Protein AF-A0A957AHD6-F1 (afdb_monomer_lite)

pLDDT: mean 75.16, std 10.34, range [38.91, 90.88]

Radius of gyration: 19.3 Å; chains: 1; bounding box: 46×36×50 Å

Structure (mmCIF, N/CA/C/O backbone):
data_AF-A0A957AHD6-F1
#
_entry.id   AF-A0A957AHD6-F1
#
loop_
_atom_site.group_PDB
_atom_site.id
_atom_site.type_symbol
_atom_site.label_atom_id
_atom_site.label_alt_id
_atom_site.label_comp_id
_atom_site.label_asym_id
_atom_site.label_entity_id
_atom_site.label_seq_id
_atom_site.pdbx_PDB_ins_code
_atom_site.Cartn_x
_atom_site.Cartn_y
_atom_site.Cartn_z
_atom_site.occupancy
_atom_site.B_iso_or_equiv
_atom_site.auth_seq_id
_atom_site.auth_comp_id
_atom_site.auth_asym_id
_atom_site.auth_atom_id
_atom_site.pdbx_PDB_model_num
ATOM 1 N N . MET A 1 1 ? 17.061 -2.117 27.264 1.00 38.91 1 MET A N 1
ATOM 2 C CA . MET A 1 1 ? 16.580 -2.730 26.007 1.00 38.91 1 MET A CA 1
ATOM 3 C C . MET A 1 1 ? 15.443 -1.878 25.470 1.00 38.91 1 MET A C 1
ATOM 5 O O . MET A 1 1 ? 14.360 -1.884 26.041 1.00 38.91 1 MET A O 1
ATOM 9 N N . THR A 1 2 ? 15.698 -1.071 24.446 1.00 43.06 2 THR A N 1
ATOM 10 C CA . THR A 1 2 ? 14.660 -0.323 23.728 1.00 43.06 2 THR A CA 1
ATOM 11 C C . THR A 1 2 ? 13.823 -1.324 22.934 1.00 43.06 2 THR A C 1
ATOM 13 O O . THR A 1 2 ? 14.358 -2.040 22.092 1.00 43.06 2 THR A O 1
ATOM 16 N N . LYS A 1 3 ? 12.520 -1.435 23.233 1.00 51.00 3 LYS A N 1
ATOM 17 C CA . LYS A 1 3 ? 11.577 -2.182 22.384 1.00 51.00 3 LYS A CA 1
ATOM 18 C C . LYS A 1 3 ? 11.736 -1.662 20.955 1.00 51.00 3 LYS A C 1
ATOM 20 O O . LYS A 1 3 ? 11.656 -0.447 20.764 1.00 51.00 3 LYS A O 1
ATOM 25 N N . SER A 1 4 ? 11.972 -2.547 19.983 1.00 57.47 4 SER A N 1
ATOM 26 C CA . SER A 1 4 ? 11.945 -2.138 18.579 1.00 57.47 4 SER A CA 1
ATOM 27 C C . SER A 1 4 ? 10.609 -1.448 18.310 1.00 57.47 4 SER A C 1
ATOM 29 O O . SER A 1 4 ? 9.566 -1.859 18.832 1.00 57.47 4 SER A O 1
ATOM 31 N N . SER A 1 5 ? 10.636 -0.356 17.551 1.00 69.06 5 SER A N 1
ATOM 32 C CA . SER A 1 5 ? 9.414 0.268 17.052 1.00 69.06 5 SER A CA 1
ATOM 33 C C . SER A 1 5 ? 8.579 -0.811 16.363 1.00 69.06 5 SER A C 1
ATOM 35 O O . SER A 1 5 ? 9.079 -1.476 15.459 1.00 69.06 5 SER A O 1
ATOM 37 N N . ALA A 1 6 ? 7.350 -1.032 16.825 1.00 76.94 6 ALA A N 1
ATOM 38 C CA . ALA A 1 6 ? 6.453 -1.983 16.180 1.00 76.94 6 ALA A CA 1
ATOM 39 C C . ALA A 1 6 ? 6.172 -1.525 14.740 1.00 76.94 6 ALA A C 1
ATOM 41 O O . ALA A 1 6 ? 5.910 -0.341 14.524 1.00 76.94 6 ALA A O 1
ATOM 42 N N . ASP A 1 7 ? 6.229 -2.456 13.787 1.00 80.06 7 ASP A N 1
ATOM 43 C CA . ASP A 1 7 ? 5.974 -2.199 12.361 1.00 80.06 7 ASP A CA 1
ATOM 44 C C . ASP A 1 7 ? 4.529 -1.730 12.122 1.00 80.06 7 ASP A C 1
ATOM 46 O O . ASP A 1 7 ? 4.279 -0.764 11.400 1.00 80.06 7 ASP A O 1
ATOM 50 N N . LEU A 1 8 ? 3.583 -2.372 12.807 1.00 78.06 8 LEU A N 1
ATOM 51 C CA . LEU A 1 8 ? 2.176 -1.996 12.857 1.00 78.06 8 LEU A CA 1
ATOM 52 C C . LEU A 1 8 ? 1.792 -1.718 14.310 1.00 78.06 8 LEU A C 1
ATOM 54 O O . LEU A 1 8 ? 2.070 -2.522 15.205 1.00 78.06 8 LEU A O 1
ATOM 58 N N . ARG A 1 9 ? 1.118 -0.594 14.548 1.00 82.50 9 ARG A N 1
ATOM 59 C CA . ARG A 1 9 ? 0.536 -0.259 15.847 1.00 82.50 9 ARG A CA 1
ATOM 60 C C . ARG A 1 9 ? -0.957 -0.016 15.703 1.00 82.50 9 ARG A C 1
ATOM 62 O O . ARG A 1 9 ? -1.363 0.922 15.028 1.00 82.50 9 ARG A O 1
ATOM 69 N N . ILE A 1 10 ? -1.750 -0.824 16.399 1.00 81.75 10 ILE A N 1
ATOM 70 C CA . ILE A 1 10 ? -3.196 -0.639 16.507 1.00 81.75 10 ILE A CA 1
ATOM 71 C C . ILE A 1 10 ? -3.494 0.084 17.827 1.00 81.75 10 ILE A C 1
ATOM 73 O O . ILE A 1 10 ? -2.998 -0.307 18.883 1.00 81.75 10 ILE A O 1
ATOM 77 N N . THR A 1 11 ? -4.269 1.160 17.761 1.00 84.12 11 THR A N 1
ATOM 78 C CA . THR A 1 11 ? -4.715 1.998 18.885 1.00 84.12 11 THR A CA 1
ATOM 79 C C . THR A 1 11 ? -6.202 2.308 18.743 1.00 84.12 11 THR A C 1
ATOM 81 O O . THR A 1 11 ? -6.749 2.165 17.656 1.00 84.12 11 THR A O 1
ATOM 84 N N . ASN A 1 12 ? -6.849 2.767 19.819 1.00 83.19 12 ASN A N 1
ATOM 85 C CA . ASN A 1 12 ? -8.252 3.210 19.809 1.00 83.19 12 ASN A CA 1
ATOM 86 C C . ASN A 1 12 ? -9.204 2.171 19.194 1.00 83.19 12 ASN A C 1
ATOM 88 O O . ASN A 1 12 ? -9.864 2.442 18.195 1.00 83.19 12 ASN A O 1
ATOM 92 N N . VAL A 1 13 ? -9.219 0.964 19.761 1.00 85.06 13 VAL A N 1
ATOM 93 C CA . VAL A 1 13 ? -10.152 -0.089 19.347 1.00 85.06 13 VAL A CA 1
ATOM 94 C C . VAL A 1 13 ? -11.466 0.102 20.100 1.00 85.06 13 VAL A C 1
ATOM 96 O O . VAL A 1 13 ? -11.475 0.045 21.330 1.00 85.06 13 VAL A O 1
ATOM 99 N N . THR A 1 14 ? -12.563 0.311 19.376 1.00 86.69 14 THR A N 1
ATOM 100 C CA . THR A 1 14 ? -13.924 0.244 19.920 1.00 86.69 14 THR A CA 1
ATOM 101 C C . THR A 1 14 ? -14.576 -1.034 19.425 1.00 86.69 14 THR A C 1
ATOM 103 O O . THR A 1 14 ? -14.675 -1.266 18.218 1.00 86.69 14 THR A O 1
ATOM 106 N N . MET A 1 15 ? -15.008 -1.871 20.364 1.00 90.25 15 MET A N 1
ATOM 107 C CA . MET A 1 15 ? -15.626 -3.155 20.067 1.00 90.25 15 MET A CA 1
ATOM 108 C C . MET A 1 15 ? -16.730 -3.482 21.066 1.00 90.25 15 MET A C 1
ATOM 110 O O . MET A 1 15 ? -16.586 -3.166 22.247 1.00 90.25 15 MET A O 1
ATOM 114 N N . ASP A 1 16 ? -17.758 -4.179 20.593 1.00 89.81 16 ASP A N 1
ATOM 115 C CA . ASP A 1 16 ? -18.774 -4.809 21.432 1.00 89.81 16 ASP A CA 1
ATOM 116 C C . ASP A 1 16 ? -18.669 -6.332 21.361 1.00 89.81 16 ASP A C 1
ATOM 118 O O . ASP A 1 16 ? -18.005 -6.914 20.498 1.00 89.81 16 ASP A O 1
ATOM 122 N N . LEU A 1 17 ? -19.336 -6.984 22.308 1.00 88.06 17 LEU A N 1
ATOM 123 C CA . LEU A 1 17 ? -19.568 -8.418 22.290 1.00 88.06 17 LEU A CA 1
ATOM 124 C C . LEU A 1 17 ? -21.026 -8.660 21.917 1.00 88.06 17 LEU A C 1
ATOM 126 O O . LEU A 1 17 ? -21.929 -8.434 22.722 1.00 88.06 17 LEU A O 1
ATOM 130 N N . GLU A 1 18 ? -21.242 -9.140 20.702 1.00 88.12 18 GLU A N 1
ATOM 131 C CA . GLU A 1 18 ? -22.560 -9.535 20.229 1.00 88.12 18 GLU A CA 1
ATOM 132 C C . GLU A 1 18 ? -22.811 -11.021 20.478 1.00 88.12 18 GLU A C 1
ATOM 134 O O . GLU A 1 18 ? -21.900 -11.798 20.774 1.00 88.12 18 GLU A O 1
ATOM 139 N N . LYS A 1 19 ? -24.073 -11.441 20.370 1.00 88.75 19 LYS A N 1
ATOM 140 C CA . LYS A 1 19 ? -24.439 -12.848 20.532 1.00 88.75 19 LYS A CA 1
ATOM 141 C C . LYS A 1 19 ? -23.804 -13.661 19.402 1.00 88.75 19 LYS A C 1
ATOM 143 O O . LYS A 1 19 ? -24.109 -13.447 18.234 1.00 88.75 19 LYS A O 1
ATOM 148 N N . GLY A 1 20 ? -22.909 -14.576 19.760 1.00 81.38 20 GLY A N 1
ATOM 149 C CA . GLY A 1 20 ? -22.188 -15.385 18.786 1.00 81.38 20 GLY A CA 1
ATOM 150 C C . GLY A 1 20 ? -22.919 -16.677 18.409 1.00 81.38 20 GLY A C 1
ATOM 151 O O . GLY A 1 20 ? -24.141 -16.794 18.509 1.00 81.38 20 GLY A O 1
ATOM 152 N N . THR A 1 21 ? -22.154 -17.665 17.950 1.00 80.56 21 THR A N 1
ATOM 153 C CA . THR A 1 21 ? -22.680 -18.990 17.580 1.00 80.56 21 THR A CA 1
ATOM 154 C C . THR A 1 21 ? -22.858 -19.884 18.810 1.00 80.56 21 THR A C 1
ATOM 156 O O . THR A 1 21 ? -22.344 -19.586 19.885 1.00 80.56 21 THR A O 1
ATOM 159 N N . GLU A 1 22 ? -23.502 -21.045 18.658 1.00 73.25 22 GLU A N 1
ATOM 160 C CA . GLU A 1 22 ? -23.637 -22.032 19.747 1.00 73.25 22 GLU A CA 1
ATOM 161 C C . GLU A 1 22 ? -22.293 -22.462 20.364 1.00 73.25 22 GLU A C 1
ATOM 163 O O . GLU A 1 22 ? -22.238 -22.847 21.528 1.00 73.25 22 GLU A O 1
ATOM 168 N N . LYS A 1 23 ? -21.194 -22.375 19.601 1.00 77.25 23 LYS A N 1
ATOM 169 C CA . LYS A 1 23 ? -19.844 -22.733 20.064 1.00 77.25 23 LYS A CA 1
ATOM 170 C C . LYS A 1 23 ? -19.088 -21.571 20.705 1.00 77.25 23 LYS A C 1
ATOM 172 O O . LYS A 1 23 ? -18.147 -21.805 21.458 1.00 77.25 23 LYS A O 1
ATOM 177 N N . VAL A 1 24 ? -19.463 -20.333 20.385 1.00 77.19 24 VAL A N 1
ATOM 178 C CA . VAL A 1 24 ? -18.802 -19.115 20.864 1.00 77.19 24 VAL A CA 1
ATOM 179 C C . VAL A 1 24 ? -19.903 -18.132 21.257 1.00 77.19 24 VAL A C 1
ATOM 181 O O . VAL A 1 24 ? -20.404 -17.423 20.389 1.00 77.19 24 VAL A O 1
ATOM 184 N N . PRO A 1 25 ? -20.315 -18.098 22.536 1.00 78.75 25 PRO A N 1
ATOM 185 C CA . PRO A 1 25 ? -21.535 -17.407 22.959 1.00 78.75 25 PRO A CA 1
ATOM 186 C C . PRO A 1 25 ? -21.472 -15.884 22.790 1.00 78.75 25 PRO A C 1
ATOM 188 O O . PRO A 1 25 ? -22.514 -15.243 22.659 1.00 78.75 25 PRO A O 1
ATOM 191 N N . LEU A 1 26 ? -20.266 -15.313 22.758 1.00 84.12 26 LEU A N 1
ATOM 192 C CA . LEU A 1 26 ? -20.022 -13.893 22.529 1.00 84.12 26 LEU A CA 1
ATOM 193 C C . LEU A 1 26 ? -19.025 -13.721 21.381 1.00 84.12 26 LEU A C 1
ATOM 195 O O . LEU A 1 26 ? -17.900 -14.216 21.463 1.00 84.12 26 LEU A O 1
ATOM 199 N N . ALA A 1 27 ? -19.437 -13.030 20.321 1.00 84.12 27 ALA A N 1
ATOM 200 C CA . ALA A 1 27 ? -18.609 -12.702 19.172 1.00 84.12 27 ALA A CA 1
ATOM 201 C C . ALA A 1 27 ? -18.138 -11.239 19.266 1.00 84.12 27 ALA A C 1
ATOM 203 O O . ALA A 1 27 ? -18.971 -10.345 19.418 1.00 84.12 27 ALA A O 1
ATOM 204 N N . PRO A 1 28 ? -16.824 -10.971 19.186 1.00 83.69 28 PRO A N 1
ATOM 205 C CA . PRO A 1 28 ? -16.318 -9.608 19.148 1.00 83.69 28 PRO A CA 1
ATOM 206 C C . PRO A 1 28 ? -16.651 -8.942 17.812 1.00 83.69 28 PRO A C 1
ATOM 208 O O . PRO A 1 28 ? -16.270 -9.446 16.756 1.00 83.69 28 PRO A O 1
ATOM 211 N N . VAL A 1 29 ? -17.306 -7.786 17.871 1.00 83.25 29 VAL A N 1
ATOM 212 C CA . VAL A 1 29 ? -17.573 -6.923 16.718 1.00 83.25 29 VAL A CA 1
ATOM 213 C C . VAL A 1 29 ? -16.785 -5.637 16.906 1.00 83.25 29 VAL A C 1
ATOM 215 O O . VAL A 1 29 ? -17.011 -4.889 17.852 1.00 83.25 29 VAL A O 1
ATOM 218 N N . VAL A 1 30 ? -15.802 -5.407 16.035 1.00 79.06 30 VAL A N 1
ATOM 219 C CA . VAL A 1 30 ? -14.957 -4.207 16.067 1.00 79.06 30 VAL A CA 1
ATOM 220 C C . VAL A 1 30 ? -15.584 -3.153 15.165 1.00 79.06 30 VAL A C 1
ATOM 222 O O . VAL A 1 30 ? -15.673 -3.361 13.959 1.00 79.06 30 VAL A O 1
ATOM 225 N N . TYR A 1 31 ? -15.987 -2.020 15.736 1.00 78.12 31 TYR A N 1
ATOM 226 C CA . TYR A 1 31 ? -16.565 -0.912 14.970 1.00 78.12 31 TYR A CA 1
ATOM 227 C C . TYR A 1 31 ? -15.498 0.035 14.450 1.00 78.12 31 TYR A C 1
ATOM 229 O O . TYR A 1 31 ? -15.583 0.528 13.330 1.00 78.12 31 TYR A O 1
ATOM 237 N N . THR A 1 32 ? -14.494 0.314 15.279 1.00 77.69 32 THR A N 1
ATOM 238 C CA . THR A 1 32 ? -13.414 1.229 14.925 1.00 77.69 32 THR A CA 1
ATOM 239 C C . THR A 1 32 ? -12.092 0.707 15.463 1.00 77.69 32 THR A C 1
ATOM 241 O O . THR A 1 32 ? -12.006 0.130 16.549 1.00 77.69 32 THR A O 1
ATOM 244 N N . LEU A 1 33 ? -11.039 0.904 14.678 1.00 80.56 33 LEU A N 1
ATOM 245 C CA . LEU A 1 33 ? -9.660 0.722 15.100 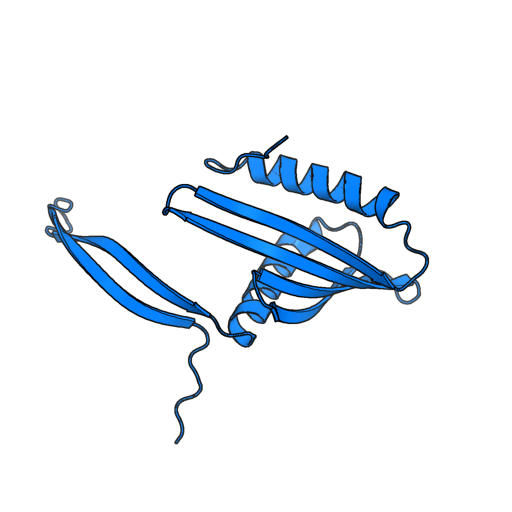1.00 80.56 33 LEU A CA 1
ATOM 246 C C . LEU A 1 33 ? -8.801 1.749 14.370 1.00 80.56 33 LEU A C 1
ATOM 248 O O . LEU A 1 33 ? -9.021 2.035 13.196 1.00 80.56 33 LEU A O 1
ATOM 252 N N . THR A 1 34 ? -7.803 2.305 15.048 1.00 77.25 34 THR A N 1
ATOM 253 C CA . THR A 1 34 ? -6.769 3.121 14.403 1.00 77.25 34 THR A CA 1
ATOM 254 C C . THR A 1 34 ? -5.539 2.256 14.178 1.00 77.25 34 THR A C 1
ATOM 256 O O . THR A 1 34 ? -4.915 1.813 15.138 1.00 77.25 34 THR A O 1
ATOM 259 N N . ALA A 1 35 ? -5.160 2.032 12.925 1.00 76.62 35 ALA A N 1
ATOM 260 C CA . ALA A 1 35 ? -3.928 1.339 12.572 1.00 76.62 35 ALA A CA 1
ATOM 261 C C . ALA A 1 35 ? -2.896 2.345 12.050 1.00 76.62 35 ALA A C 1
ATOM 263 O O . ALA A 1 35 ? -3.163 3.092 11.116 1.00 76.62 35 ALA A O 1
ATOM 264 N N . ASN A 1 36 ? -1.707 2.349 12.649 1.00 79.00 36 ASN A N 1
ATOM 265 C CA . ASN A 1 36 ? -0.569 3.144 12.208 1.00 79.00 36 ASN A CA 1
ATOM 266 C C . ASN A 1 36 ? 0.522 2.207 11.695 1.00 79.00 36 ASN A C 1
ATOM 268 O O . ASN A 1 36 ? 1.010 1.349 12.438 1.00 79.00 36 ASN A O 1
ATOM 272 N N . MET A 1 37 ? 0.909 2.390 10.438 1.00 80.94 37 MET A N 1
ATOM 273 C CA . MET A 1 37 ? 2.014 1.677 9.806 1.00 80.94 37 MET A CA 1
ATOM 274 C C . MET A 1 37 ? 3.214 2.605 9.672 1.00 80.94 37 MET A C 1
ATOM 276 O O . MET A 1 37 ? 3.057 3.785 9.368 1.00 80.94 37 MET A O 1
ATOM 280 N N . ASN A 1 38 ? 4.414 2.071 9.881 1.00 86.94 38 ASN A N 1
ATOM 281 C CA . ASN A 1 38 ? 5.652 2.779 9.562 1.00 86.94 38 ASN A CA 1
ATOM 282 C C . ASN A 1 38 ? 6.177 2.387 8.166 1.00 86.94 38 ASN A C 1
ATOM 284 O O . ASN A 1 38 ? 5.681 1.446 7.537 1.00 86.94 38 ASN A O 1
ATOM 288 N N . ASP A 1 39 ? 7.211 3.082 7.689 1.00 86.38 39 ASP A N 1
ATOM 289 C CA . ASP A 1 39 ? 7.809 2.808 6.376 1.00 86.38 39 ASP A CA 1
ATOM 290 C C . ASP A 1 39 ? 8.339 1.368 6.254 1.00 86.38 39 ASP A C 1
ATOM 292 O O . ASP A 1 39 ? 8.279 0.769 5.181 1.00 86.38 39 ASP A O 1
ATOM 296 N N . ALA A 1 40 ? 8.823 0.762 7.343 1.00 85.69 40 ALA A N 1
ATOM 297 C CA . ALA A 1 40 ? 9.296 -0.623 7.320 1.00 85.69 40 ALA A CA 1
ATOM 298 C C . ALA A 1 40 ? 8.151 -1.614 7.045 1.00 85.69 40 ALA A C 1
ATOM 300 O O . ALA A 1 40 ? 8.312 -2.542 6.247 1.00 85.69 40 ALA A O 1
ATOM 301 N N . ALA A 1 41 ? 6.980 -1.396 7.648 1.00 84.12 41 ALA A N 1
ATOM 302 C CA . ALA A 1 41 ? 5.774 -2.172 7.378 1.00 84.12 41 ALA A CA 1
ATOM 303 C C . ALA A 1 41 ? 5.279 -1.976 5.942 1.00 84.12 41 ALA A C 1
ATOM 305 O O . ALA A 1 41 ? 4.898 -2.949 5.286 1.00 84.12 41 ALA A O 1
ATOM 306 N N . LEU A 1 42 ? 5.332 -0.742 5.433 1.00 86.00 42 LEU A N 1
ATOM 307 C CA . LEU A 1 42 ? 4.984 -0.432 4.048 1.00 86.00 42 LEU A CA 1
ATOM 308 C C . LEU A 1 42 ? 5.897 -1.181 3.065 1.00 8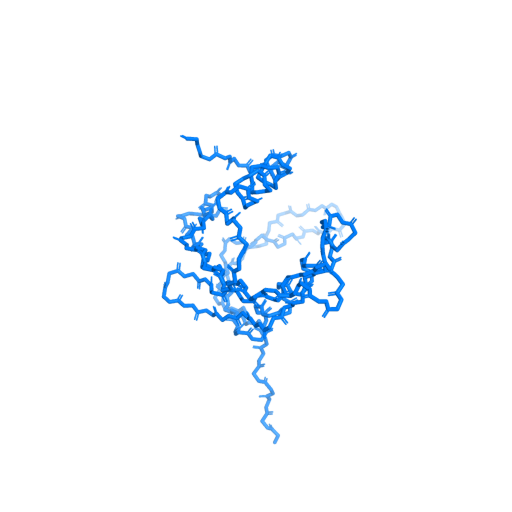6.00 42 LEU A C 1
ATOM 310 O O . LEU A 1 42 ? 5.397 -1.874 2.184 1.00 86.00 42 LEU A O 1
ATOM 314 N N . ASN A 1 43 ? 7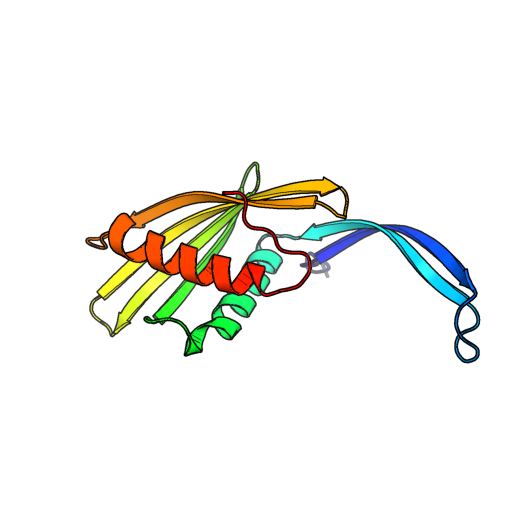.219 -1.135 3.262 1.00 87.06 43 ASN A N 1
ATOM 315 C CA . ASN A 1 43 ? 8.179 -1.873 2.432 1.00 87.06 43 ASN A CA 1
ATOM 316 C C . ASN A 1 43 ? 7.893 -3.378 2.415 1.00 87.06 43 ASN A C 1
ATOM 318 O O . ASN A 1 43 ? 7.838 -3.983 1.346 1.00 87.06 43 ASN A O 1
ATOM 322 N N . LYS A 1 44 ? 7.664 -3.986 3.586 1.00 85.19 44 LYS A N 1
ATOM 323 C CA . LYS A 1 44 ? 7.327 -5.416 3.688 1.00 85.19 44 LYS A CA 1
ATOM 324 C C . LYS A 1 44 ? 6.025 -5.756 2.964 1.00 85.19 44 LYS A C 1
ATOM 326 O O . LYS A 1 44 ? 5.957 -6.785 2.297 1.00 85.19 44 LYS A O 1
ATOM 331 N N . SER A 1 45 ? 5.022 -4.888 3.068 1.00 83.38 45 SER A N 1
ATOM 332 C CA . SER A 1 45 ? 3.726 -5.073 2.405 1.00 83.38 45 SER A CA 1
ATOM 333 C C . SER A 1 45 ? 3.874 -5.024 0.885 1.00 83.38 45 SER A C 1
ATOM 335 O O . SER A 1 45 ? 3.396 -5.916 0.188 1.00 83.38 45 SER A O 1
ATOM 337 N N . VAL A 1 46 ? 4.611 -4.039 0.365 1.00 84.88 46 VAL A N 1
ATOM 338 C CA . VAL A 1 46 ? 4.881 -3.918 -1.075 1.00 84.88 46 VAL A CA 1
ATOM 339 C C . VAL A 1 46 ? 5.703 -5.104 -1.586 1.00 84.88 46 VAL A C 1
ATOM 341 O O . VAL A 1 46 ? 5.365 -5.674 -2.621 1.00 84.88 46 VAL A O 1
ATOM 344 N N . LEU A 1 47 ? 6.735 -5.536 -0.851 1.00 86.12 47 LEU A N 1
ATOM 345 C CA . LEU A 1 47 ? 7.509 -6.736 -1.192 1.00 86.12 47 LEU A CA 1
ATOM 346 C C . LEU A 1 47 ? 6.629 -7.986 -1.283 1.00 86.12 47 LEU A C 1
ATOM 348 O O . LEU A 1 47 ? 6.779 -8.764 -2.223 1.00 86.12 47 LEU A O 1
ATOM 352 N N . ALA A 1 48 ? 5.710 -8.177 -0.332 1.00 81.00 48 ALA A N 1
ATOM 353 C CA . ALA A 1 48 ? 4.791 -9.311 -0.346 1.00 81.00 48 ALA A CA 1
ATOM 354 C C . ALA A 1 48 ? 3.896 -9.295 -1.595 1.00 81.00 48 ALA A C 1
ATOM 356 O O . ALA A 1 48 ? 3.761 -10.317 -2.268 1.00 81.00 48 ALA A O 1
ATOM 357 N N . VAL A 1 49 ? 3.354 -8.129 -1.958 1.00 79.12 49 VAL A N 1
ATOM 358 C CA . VAL A 1 49 ? 2.535 -7.967 -3.171 1.00 79.12 49 VAL A CA 1
ATOM 359 C C . VAL A 1 49 ? 3.350 -8.240 -4.440 1.00 79.12 49 VAL A C 1
ATOM 361 O O . VAL A 1 49 ? 2.892 -8.976 -5.316 1.00 79.12 49 VAL A O 1
ATOM 364 N N . LEU A 1 50 ? 4.574 -7.712 -4.538 1.00 80.31 50 LEU A N 1
ATOM 365 C CA . LEU A 1 50 ? 5.458 -7.972 -5.680 1.00 80.31 50 LEU A CA 1
ATOM 366 C C . LEU A 1 50 ? 5.792 -9.463 -5.806 1.00 80.31 50 LEU A C 1
ATOM 368 O O . LEU A 1 50 ? 5.768 -10.002 -6.912 1.00 80.31 50 LEU A O 1
ATOM 372 N N . ALA A 1 51 ? 6.032 -10.151 -4.687 1.00 80.62 51 ALA A N 1
ATOM 373 C CA . ALA A 1 51 ? 6.280 -11.589 -4.679 1.00 80.62 51 ALA A CA 1
ATOM 374 C C . ALA A 1 51 ? 5.068 -12.390 -5.187 1.00 80.62 51 ALA A C 1
ATOM 376 O O . ALA A 1 51 ? 5.241 -13.301 -5.992 1.00 80.62 51 ALA A O 1
ATOM 377 N N . MET A 1 52 ? 3.845 -12.016 -4.793 1.00 78.38 52 MET A N 1
ATOM 378 C CA . MET A 1 52 ? 2.610 -12.642 -5.293 1.00 78.38 52 MET A CA 1
ATOM 379 C C . MET A 1 52 ? 2.390 -12.419 -6.796 1.00 78.38 52 MET A C 1
ATOM 381 O O . MET A 1 52 ? 1.776 -13.246 -7.473 1.00 78.38 52 MET A O 1
ATOM 385 N N . GLY A 1 53 ? 2.857 -11.283 -7.319 1.00 72.25 53 GLY A N 1
ATOM 386 C CA . GLY A 1 53 ? 2.734 -10.916 -8.727 1.00 72.25 53 GLY A CA 1
ATOM 387 C C . GLY A 1 53 ? 3.870 -11.416 -9.618 1.00 72.25 53 GLY A C 1
ATOM 388 O O . GLY A 1 53 ? 3.723 -11.349 -10.836 1.00 72.25 53 GLY A O 1
ATOM 389 N N . LYS A 1 54 ? 4.976 -11.910 -9.045 1.00 77.00 54 LYS A N 1
ATOM 390 C CA . LYS A 1 54 ? 6.246 -12.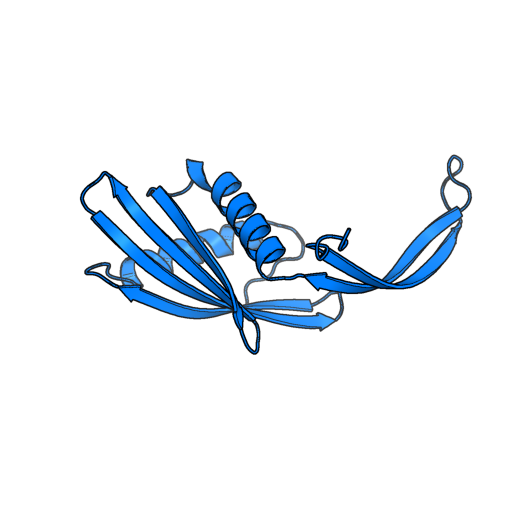160 -9.748 1.00 77.00 54 LYS A CA 1
ATOM 391 C C . LYS A 1 54 ? 6.086 -12.988 -11.021 1.00 77.00 54 LYS A C 1
ATOM 393 O O . LYS A 1 54 ? 6.537 -12.564 -12.078 1.00 77.00 54 LYS A O 1
ATOM 398 N N . ASP A 1 55 ? 5.365 -14.101 -10.945 1.00 72.69 55 ASP A N 1
ATOM 399 C CA . ASP A 1 55 ? 5.189 -15.021 -12.080 1.00 72.69 55 ASP A CA 1
ATOM 400 C C . ASP A 1 55 ? 4.266 -14.470 -13.181 1.00 72.69 55 ASP A C 1
ATOM 402 O O . ASP A 1 55 ? 4.166 -15.033 -14.269 1.00 72.69 55 ASP A O 1
ATOM 406 N N . LYS A 1 56 ? 3.559 -13.371 -12.900 1.00 70.12 56 LYS A N 1
ATOM 407 C CA . LYS A 1 56 ? 2.628 -12.712 -13.825 1.00 70.12 56 LYS A CA 1
ATOM 408 C C . LYS A 1 56 ? 3.226 -11.455 -14.456 1.00 70.12 56 LYS A C 1
ATOM 410 O O . LYS A 1 56 ? 2.580 -10.863 -15.322 1.00 70.12 56 LYS A O 1
ATOM 415 N N . MET A 1 57 ? 4.409 -11.022 -14.015 1.00 67.69 57 MET A N 1
ATOM 416 C CA . MET A 1 57 ? 5.059 -9.829 -14.543 1.00 67.69 57 MET A CA 1
ATOM 417 C C . MET A 1 57 ? 5.864 -10.169 -15.804 1.00 67.69 57 MET A C 1
ATOM 419 O O . MET A 1 57 ? 6.567 -11.176 -15.836 1.00 67.69 57 MET A O 1
ATOM 423 N N . PRO A 1 58 ? 5.809 -9.325 -16.850 1.00 67.25 58 PRO A N 1
ATOM 424 C CA . PRO A 1 58 ? 6.569 -9.543 -18.082 1.00 67.25 58 PRO A CA 1
ATOM 425 C C . PRO A 1 58 ? 8.078 -9.277 -17.921 1.00 67.25 58 PRO A C 1
ATOM 427 O O . PRO A 1 58 ? 8.830 -9.437 -18.878 1.00 67.25 58 PRO A O 1
ATOM 430 N N . MET A 1 59 ? 8.517 -8.816 -16.746 1.00 73.62 59 MET A N 1
ATOM 431 C CA . MET A 1 59 ? 9.896 -8.438 -16.440 1.00 73.62 59 MET A CA 1
ATOM 432 C C . MET A 1 59 ? 10.189 -8.596 -14.944 1.00 73.62 59 MET A C 1
ATOM 434 O O . MET A 1 59 ? 9.261 -8.655 -14.135 1.00 73.62 59 MET A O 1
ATOM 438 N N . GLU A 1 60 ? 11.471 -8.645 -14.576 1.00 79.69 60 GLU A N 1
ATOM 439 C CA . GLU A 1 60 ? 11.890 -8.640 -13.174 1.00 79.69 60 GLU A CA 1
ATOM 440 C C . GLU A 1 60 ? 11.612 -7.266 -12.566 1.00 79.69 60 GLU A C 1
ATOM 442 O O . GLU A 1 60 ? 11.922 -6.241 -13.174 1.00 79.69 60 GLU A O 1
ATOM 447 N N . VAL A 1 61 ? 11.029 -7.246 -11.368 1.00 80.50 61 VAL A N 1
ATOM 448 C CA . VAL A 1 61 ? 10.754 -6.020 -10.618 1.00 80.50 61 VAL A CA 1
ATOM 449 C C . VAL A 1 61 ? 11.290 -6.201 -9.206 1.00 80.50 61 VAL A C 1
ATOM 451 O O . VAL A 1 61 ? 10.763 -6.999 -8.431 1.00 80.50 61 VAL A O 1
ATOM 454 N N . ASP A 1 62 ? 12.335 -5.447 -8.887 1.00 85.25 62 ASP A N 1
ATOM 455 C CA . ASP A 1 62 ? 12.956 -5.406 -7.567 1.00 85.25 62 ASP A CA 1
ATOM 456 C C . ASP A 1 62 ? 12.501 -4.129 -6.842 1.00 85.25 62 ASP A C 1
ATOM 458 O O . ASP A 1 62 ? 12.564 -3.034 -7.403 1.00 85.25 62 ASP A O 1
ATOM 462 N N . LEU A 1 63 ? 12.047 -4.232 -5.590 1.00 86.69 63 LEU A N 1
ATOM 463 C CA . LEU A 1 63 ? 11.746 -3.042 -4.788 1.00 86.69 63 LEU A CA 1
ATOM 464 C C . LEU A 1 63 ? 13.053 -2.363 -4.361 1.00 86.69 63 LEU A C 1
ATOM 466 O O . LEU A 1 63 ? 13.881 -2.994 -3.707 1.00 86.69 63 LEU A O 1
ATOM 470 N N . GLU A 1 64 ? 13.214 -1.072 -4.661 1.00 89.38 64 GLU A N 1
ATOM 471 C CA . GLU A 1 64 ? 14.290 -0.265 -4.066 1.00 89.38 64 GLU A CA 1
ATOM 472 C C . GLU A 1 64 ? 13.852 0.371 -2.747 1.00 89.38 64 GLU A C 1
ATOM 474 O O . GLU A 1 64 ? 14.646 0.479 -1.815 1.00 89.38 64 GLU A O 1
ATOM 479 N N . GLY A 1 65 ? 12.587 0.781 -2.654 1.00 88.75 65 GLY A N 1
ATOM 480 C CA . GLY A 1 65 ? 12.019 1.254 -1.401 1.00 88.75 65 GLY A CA 1
ATOM 481 C C . GLY A 1 65 ? 10.608 1.803 -1.544 1.00 88.75 65 GLY A C 1
ATOM 482 O O . GLY A 1 65 ? 10.177 2.198 -2.624 1.00 88.75 65 GLY A O 1
ATOM 483 N N . ALA A 1 66 ? 9.902 1.854 -0.425 1.00 89.94 66 ALA A N 1
ATOM 484 C CA . ALA A 1 66 ? 8.615 2.505 -0.267 1.00 89.94 66 ALA A CA 1
ATOM 485 C C . ALA A 1 66 ? 8.631 3.393 0.985 1.00 89.94 66 ALA A C 1
ATOM 487 O O . ALA A 1 66 ? 9.251 3.040 1.990 1.00 89.94 66 ALA A O 1
ATOM 488 N N . LYS A 1 67 ? 7.964 4.543 0.936 1.00 90.88 67 LYS A N 1
ATOM 489 C CA . LYS A 1 67 ? 7.845 5.463 2.077 1.00 90.88 67 LYS A CA 1
ATOM 490 C C . LYS A 1 67 ? 6.500 6.177 2.057 1.00 90.88 67 LYS A C 1
ATOM 492 O O . LYS A 1 67 ? 5.951 6.430 0.981 1.00 90.88 67 LYS A O 1
ATOM 497 N N . PHE A 1 68 ? 5.991 6.543 3.226 1.00 86.38 68 PHE A N 1
ATOM 498 C CA . PHE A 1 68 ? 4.833 7.424 3.306 1.00 86.38 68 PHE A CA 1
ATOM 499 C C . PHE A 1 68 ? 5.211 8.847 2.880 1.00 86.38 68 PHE A C 1
ATOM 501 O O . PHE A 1 68 ? 6.260 9.379 3.244 1.00 86.38 68 PHE A O 1
ATOM 508 N N . VAL A 1 69 ? 4.340 9.469 2.091 1.00 86.50 69 VAL A N 1
ATOM 509 C CA . VAL A 1 69 ? 4.448 10.867 1.655 1.00 86.50 69 VAL A CA 1
ATOM 510 C C . VAL A 1 69 ? 3.120 11.573 1.935 1.00 86.50 69 VAL A C 1
ATOM 512 O O . VAL A 1 69 ? 2.099 10.900 2.095 1.00 86.50 69 VAL A O 1
ATOM 515 N N . PRO A 1 70 ? 3.077 12.915 2.020 1.00 82.44 70 PRO A N 1
ATOM 516 C CA . PRO A 1 70 ? 1.815 13.620 2.214 1.00 82.44 70 PRO A CA 1
ATOM 517 C C . PRO A 1 70 ? 0.754 13.182 1.191 1.00 82.44 70 PRO A C 1
ATOM 519 O O . PRO A 1 70 ? 0.937 13.319 -0.017 1.00 82.44 70 PRO A O 1
ATOM 522 N N . GLY A 1 71 ? -0.353 12.625 1.689 1.00 76.62 71 GLY A N 1
ATOM 523 C CA . GLY A 1 71 ? -1.466 12.151 0.867 1.00 76.62 71 GLY A CA 1
ATOM 524 C C . GLY A 1 71 ? -1.268 10.787 0.197 1.00 76.62 71 GLY A C 1
ATOM 525 O O . GLY A 1 71 ? -1.997 10.513 -0.757 1.00 76.62 71 GLY A O 1
ATOM 526 N N . GLY A 1 72 ? -0.314 9.953 0.631 1.00 85.19 72 GLY A N 1
ATOM 527 C CA . GLY A 1 72 ? -0.166 8.602 0.089 1.00 85.19 72 GLY A CA 1
ATOM 528 C C . GLY A 1 72 ? 1.147 7.888 0.422 1.00 85.19 72 GLY A C 1
ATOM 529 O O . GLY A 1 72 ? 1.757 8.089 1.473 1.00 85.19 72 GLY A O 1
ATOM 530 N N . ALA A 1 73 ? 1.584 7.044 -0.506 1.00 86.62 73 ALA A N 1
ATOM 531 C CA . ALA A 1 73 ? 2.837 6.306 -0.448 1.00 86.62 73 ALA A CA 1
ATOM 532 C C . ALA A 1 73 ? 3.613 6.461 -1.762 1.00 86.62 73 ALA A C 1
ATOM 534 O O . ALA A 1 73 ? 3.049 6.349 -2.847 1.00 86.62 73 ALA A O 1
ATOM 535 N N . GLU A 1 74 ? 4.917 6.696 -1.667 1.00 89.38 74 GLU A N 1
ATOM 536 C CA . GLU A 1 74 ? 5.832 6.656 -2.806 1.00 89.38 74 GLU A CA 1
ATOM 537 C C . GLU A 1 74 ? 6.513 5.289 -2.834 1.00 89.38 74 GLU A C 1
ATOM 539 O O . GLU A 1 74 ? 7.105 4.868 -1.838 1.00 89.38 74 GLU A O 1
ATOM 544 N N . VAL A 1 75 ? 6.439 4.602 -3.971 1.00 88.12 75 VAL A N 1
ATOM 545 C CA . VAL A 1 75 ? 7.038 3.287 -4.206 1.00 88.12 75 VAL A CA 1
ATOM 546 C C . VAL A 1 75 ? 8.028 3.402 -5.354 1.00 88.12 75 VAL A C 1
ATOM 548 O O . VAL A 1 75 ? 7.686 3.852 -6.442 1.00 88.12 75 VAL A O 1
ATOM 551 N N . THR A 1 76 ? 9.265 2.981 -5.124 1.00 87.25 76 THR A N 1
ATOM 552 C CA . THR A 1 76 ? 10.335 2.979 -6.119 1.00 87.25 76 THR A CA 1
ATOM 553 C C . THR A 1 76 ? 10.798 1.559 -6.386 1.00 87.25 76 THR A C 1
ATOM 555 O O . THR A 1 76 ? 11.209 0.841 -5.475 1.00 87.25 76 THR A O 1
ATOM 558 N N . VAL A 1 77 ? 10.764 1.173 -7.654 1.00 86.38 77 VAL A N 1
ATOM 559 C CA . VAL A 1 77 ? 11.157 -0.144 -8.139 1.00 86.38 77 VAL A CA 1
ATOM 560 C C . VAL A 1 77 ? 12.238 -0.028 -9.206 1.00 86.38 77 VAL A C 1
ATOM 562 O O . VAL A 1 77 ? 12.347 0.968 -9.923 1.00 86.38 77 VAL A O 1
ATOM 565 N N . ASN A 1 78 ? 13.026 -1.083 -9.326 1.00 84.44 78 ASN A N 1
ATOM 566 C CA . ASN A 1 78 ? 13.946 -1.305 -10.419 1.00 84.44 78 ASN A CA 1
ATOM 567 C C . ASN A 1 78 ? 13.363 -2.421 -11.288 1.00 84.44 78 ASN A C 1
ATOM 569 O O . ASN A 1 78 ? 13.277 -3.569 -10.856 1.00 84.44 78 ASN A O 1
ATOM 573 N N . ALA A 1 79 ? 12.894 -2.062 -12.479 1.00 79.56 79 ALA A N 1
ATOM 574 C CA . ALA A 1 79 ? 12.217 -2.972 -13.389 1.00 79.56 79 ALA A CA 1
ATOM 575 C C . ALA A 1 79 ? 13.104 -3.263 -14.601 1.00 79.56 79 ALA A C 1
ATOM 577 O O . ALA A 1 79 ? 13.708 -2.346 -15.167 1.00 79.56 79 ALA A O 1
ATOM 578 N N . GLY A 1 80 ? 13.192 -4.523 -15.025 1.00 71.75 80 GLY A N 1
ATOM 579 C CA . GLY A 1 80 ? 14.026 -4.861 -16.165 1.00 71.75 80 GLY A CA 1
ATOM 580 C C . GLY A 1 80 ? 13.931 -6.276 -16.715 1.00 71.75 80 GLY A C 1
ATOM 581 O O . GLY A 1 80 ? 13.541 -7.223 -16.040 1.00 71.75 80 GLY A O 1
ATOM 582 N N . SER A 1 81 ? 14.326 -6.413 -17.979 1.00 66.00 81 SER A N 1
ATOM 583 C CA . SER A 1 81 ? 14.448 -7.695 -18.678 1.00 66.00 81 SER A CA 1
ATOM 584 C C . SER A 1 81 ? 15.926 -8.076 -18.782 1.00 66.00 81 SER A C 1
ATOM 586 O O . SER A 1 81 ? 16.643 -7.606 -19.672 1.00 66.00 81 SER A O 1
ATOM 588 N N . GLY A 1 82 ? 16.390 -8.940 -17.878 1.00 62.16 82 GLY A N 1
ATOM 589 C CA . GLY A 1 82 ? 17.775 -9.410 -17.845 1.00 62.16 82 GLY A CA 1
ATOM 590 C C . GLY A 1 82 ? 18.789 -8.343 -17.404 1.00 62.16 82 GLY A C 1
ATOM 591 O O . GLY A 1 82 ? 18.444 -7.270 -16.914 1.00 62.16 82 GLY A O 1
ATOM 592 N N . ARG A 1 83 ? 20.086 -8.640 -17.568 1.00 57.09 83 ARG A N 1
ATOM 593 C CA . ARG A 1 83 ? 21.192 -7.828 -17.014 1.00 57.09 83 ARG A CA 1
ATOM 594 C C . ARG A 1 83 ? 21.377 -6.435 -17.637 1.00 57.09 83 ARG A C 1
ATOM 596 O O . ARG A 1 83 ? 22.081 -5.625 -17.046 1.00 57.09 83 ARG A O 1
ATOM 603 N N . PHE A 1 84 ? 20.794 -6.161 -18.805 1.00 56.19 84 PHE A N 1
ATOM 604 C CA . PHE A 1 84 ? 21.151 -4.990 -19.624 1.00 56.19 84 PHE A CA 1
ATOM 605 C C . PHE A 1 84 ? 20.050 -3.930 -19.760 1.00 56.19 84 PHE A C 1
ATOM 607 O O . PHE A 1 84 ? 20.339 -2.814 -20.182 1.00 56.19 84 PHE A O 1
ATOM 614 N N . LEU A 1 85 ? 18.805 -4.243 -19.394 1.00 64.19 85 LEU A N 1
ATOM 615 C CA . LEU A 1 85 ? 17.667 -3.327 -19.510 1.00 64.19 85 LEU A CA 1
ATOM 616 C C . LEU A 1 85 ? 16.992 -3.185 -18.152 1.00 64.19 85 LEU A C 1
ATOM 618 O O . LEU A 1 85 ? 15.905 -3.711 -17.957 1.00 64.19 85 LEU A O 1
ATOM 622 N N . ARG A 1 86 ? 17.666 -2.508 -17.218 1.00 70.31 86 ARG A N 1
ATOM 623 C CA . ARG A 1 86 ? 17.109 -2.111 -15.920 1.00 70.31 86 ARG A CA 1
ATOM 624 C C . ARG A 1 86 ? 16.772 -0.626 -15.938 1.00 70.31 86 ARG A C 1
ATOM 626 O O . ARG A 1 86 ? 17.580 0.188 -16.386 1.00 70.31 86 ARG A O 1
ATOM 633 N N . ALA A 1 87 ? 15.587 -0.286 -15.459 1.00 76.19 87 ALA A N 1
ATOM 634 C CA . ALA A 1 87 ? 15.100 1.074 -15.371 1.00 76.19 87 ALA A CA 1
ATOM 635 C C . ALA A 1 87 ? 14.486 1.317 -13.999 1.00 76.19 87 ALA A C 1
ATOM 637 O O . ALA A 1 87 ? 13.769 0.482 -13.447 1.00 76.19 87 ALA A O 1
ATOM 638 N N . LYS A 1 88 ? 14.758 2.502 -13.467 1.00 80.19 88 LYS A N 1
ATOM 639 C CA . LYS A 1 88 ? 14.206 2.930 -12.191 1.00 80.19 88 LYS A CA 1
ATOM 640 C C . LYS A 1 88 ? 12.852 3.581 -12.436 1.00 80.19 88 LYS A C 1
ATOM 642 O O . LYS A 1 88 ? 12.768 4.532 -13.212 1.00 80.19 88 LYS A O 1
ATOM 647 N N . ALA A 1 89 ? 11.819 3.077 -11.778 1.00 81.19 89 ALA A N 1
ATOM 648 C CA . ALA A 1 89 ? 10.476 3.631 -11.823 1.00 81.19 89 ALA A CA 1
ATOM 649 C C . ALA A 1 89 ? 10.011 3.989 -10.409 1.00 81.19 89 ALA A C 1
ATOM 651 O O . ALA A 1 89 ? 10.194 3.220 -9.471 1.00 81.19 89 ALA A O 1
ATOM 652 N N . THR A 1 90 ? 9.398 5.154 -10.263 1.00 83.94 90 THR A N 1
ATOM 653 C CA . THR A 1 90 ? 8.809 5.647 -9.022 1.00 83.94 90 THR A CA 1
ATOM 654 C C . THR A 1 90 ? 7.340 5.943 -9.277 1.00 83.94 90 THR A C 1
ATOM 656 O O . THR A 1 90 ? 7.013 6.674 -10.209 1.00 83.94 90 THR A O 1
ATOM 659 N N . ALA A 1 91 ? 6.463 5.381 -8.453 1.00 82.88 91 ALA A N 1
ATOM 660 C CA . ALA A 1 91 ? 5.030 5.623 -8.475 1.00 82.88 91 ALA A CA 1
ATOM 661 C C . ALA A 1 91 ? 4.583 6.237 -7.144 1.00 82.88 91 ALA A C 1
ATOM 663 O O . ALA A 1 91 ? 4.985 5.771 -6.076 1.00 82.88 91 ALA A O 1
ATOM 664 N N . VAL A 1 92 ? 3.739 7.264 -7.205 1.00 83.94 92 VAL A N 1
ATOM 665 C CA . VAL A 1 92 ? 3.076 7.847 -6.034 1.00 83.94 92 VAL A CA 1
ATOM 666 C C . VAL A 1 92 ? 1.629 7.378 -6.027 1.00 83.94 92 VAL A C 1
ATOM 668 O O . VAL A 1 92 ? 0.873 7.665 -6.953 1.00 83.94 92 VAL A O 1
ATOM 671 N N . ILE A 1 93 ? 1.250 6.655 -4.978 1.00 83.56 93 ILE A N 1
ATOM 672 C CA . ILE A 1 93 ? -0.081 6.083 -4.793 1.00 83.56 93 ILE A CA 1
ATOM 673 C C . ILE A 1 93 ? -0.799 6.903 -3.725 1.00 83.56 93 ILE A C 1
ATOM 675 O O . ILE A 1 93 ? -0.376 6.931 -2.569 1.00 83.56 93 ILE A O 1
ATOM 679 N N . GLY A 1 94 ? -1.873 7.584 -4.111 1.00 78.94 94 GLY A N 1
ATOM 680 C CA . GLY A 1 94 ? -2.813 8.197 -3.186 1.00 78.94 94 GLY A CA 1
ATOM 681 C C . GLY A 1 94 ? -3.774 7.152 -2.642 1.00 78.94 94 GLY A C 1
ATOM 682 O O . GLY A 1 94 ? -4.311 6.354 -3.402 1.00 78.94 94 GLY A O 1
ATOM 683 N N . ILE A 1 95 ? -3.985 7.156 -1.329 1.00 76.56 95 ILE A N 1
ATOM 684 C CA . ILE A 1 95 ? -5.026 6.351 -0.688 1.00 76.56 95 ILE A CA 1
ATOM 685 C C . ILE A 1 95 ? -5.871 7.312 0.133 1.00 76.56 95 ILE A C 1
ATOM 687 O O . ILE A 1 95 ? -5.359 7.976 1.039 1.00 76.56 95 ILE A O 1
ATOM 691 N N . THR A 1 96 ? -7.152 7.399 -0.192 1.00 71.75 96 THR A N 1
ATOM 692 C CA . THR A 1 96 ? -8.141 8.153 0.571 1.00 71.75 96 THR A CA 1
ATOM 693 C C . THR A 1 96 ? -9.260 7.204 0.975 1.00 71.75 96 THR A C 1
ATOM 695 O O . THR A 1 96 ? -9.675 6.348 0.206 1.00 71.75 96 THR A O 1
ATOM 698 N N . ALA A 1 97 ? -9.727 7.313 2.212 1.00 69.75 97 ALA A N 1
ATOM 699 C CA . ALA A 1 97 ? -10.881 6.566 2.692 1.00 69.75 97 ALA A CA 1
ATOM 700 C C . ALA A 1 97 ? -11.860 7.577 3.278 1.00 69.75 97 ALA A C 1
ATOM 702 O O . ALA A 1 97 ? -11.483 8.350 4.162 1.00 69.75 97 ALA A O 1
ATOM 703 N N . VAL A 1 98 ? -13.076 7.622 2.736 1.00 65.38 98 VAL A N 1
ATOM 704 C CA . VAL A 1 98 ? -14.137 8.519 3.227 1.00 65.38 98 VAL A CA 1
ATOM 705 C C . VAL A 1 98 ? -14.906 7.840 4.360 1.00 65.38 98 VAL A C 1
ATOM 707 O O . VAL A 1 98 ? -15.239 8.480 5.355 1.00 65.38 98 VAL A O 1
ATOM 710 N N . ASP A 1 99 ? -15.109 6.530 4.240 1.00 68.25 99 ASP A N 1
ATOM 711 C CA . ASP A 1 99 ? -15.678 5.643 5.249 1.00 68.25 99 A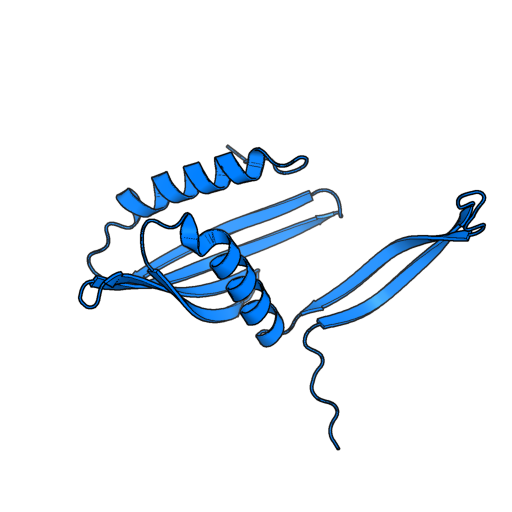SP A CA 1
ATOM 712 C C . ASP A 1 99 ? -15.093 4.224 5.075 1.00 68.25 99 ASP A C 1
ATOM 714 O O . ASP A 1 99 ? -14.228 3.995 4.225 1.00 68.25 99 ASP A O 1
ATOM 718 N N . ALA A 1 100 ? -15.517 3.271 5.911 1.00 61.44 100 ALA A N 1
ATOM 719 C CA . ALA A 1 100 ? -15.036 1.888 5.848 1.00 61.44 100 ALA A CA 1
ATOM 720 C C . ALA A 1 100 ? -15.466 1.145 4.565 1.00 61.44 100 ALA A C 1
ATOM 722 O O . ALA A 1 100 ? -14.890 0.105 4.250 1.00 61.44 100 ALA A O 1
ATOM 723 N N . GLU A 1 101 ? -16.457 1.666 3.839 1.00 62.47 101 GLU A N 1
ATOM 724 C CA . GLU A 1 101 ? -17.008 1.074 2.618 1.00 62.47 101 GLU A CA 1
ATOM 725 C C . GLU A 1 101 ? -16.365 1.669 1.355 1.00 62.47 101 GLU A C 1
ATOM 727 O O . GLU A 1 101 ? -16.361 1.028 0.305 1.00 62.47 101 GLU A O 1
ATOM 732 N N . LYS A 1 102 ? -15.791 2.876 1.447 1.00 67.94 102 LYS A N 1
ATOM 733 C CA . LYS A 1 102 ? -15.255 3.634 0.312 1.00 67.94 102 LYS A CA 1
ATOM 734 C C . LYS A 1 102 ? -13.800 4.022 0.526 1.00 67.94 102 LYS A C 1
ATOM 736 O O . LYS A 1 102 ? -13.480 5.081 1.077 1.00 67.94 102 LYS A O 1
ATOM 741 N N . VAL A 1 103 ? -12.924 3.163 0.008 1.00 68.56 103 VAL A N 1
ATOM 742 C CA . VAL A 1 103 ? -11.488 3.416 -0.135 1.00 68.56 103 VAL A CA 1
ATOM 743 C C . VAL A 1 103 ? -11.180 3.699 -1.603 1.00 68.56 103 VAL A C 1
ATOM 745 O O . VAL A 1 103 ? -11.336 2.830 -2.456 1.00 68.56 103 VAL A O 1
ATOM 748 N N . THR A 1 104 ? -10.705 4.904 -1.894 1.00 74.12 104 THR A N 1
ATOM 749 C CA . THR A 1 104 ? -10.211 5.302 -3.210 1.00 74.12 104 THR A CA 1
ATOM 750 C C . THR A 1 104 ? -8.694 5.155 -3.241 1.00 74.12 104 THR A C 1
ATOM 752 O O . THR A 1 104 ? -7.975 5.672 -2.382 1.00 74.12 104 THR A O 1
ATOM 755 N N . VAL A 1 105 ? -8.198 4.445 -4.251 1.00 72.44 105 VAL A N 1
ATOM 756 C CA . VAL A 1 105 ? -6.767 4.316 -4.531 1.00 72.44 105 VAL A CA 1
ATOM 757 C C . VAL A 1 105 ? -6.500 4.934 -5.894 1.00 72.44 105 VAL A C 1
ATOM 759 O O . VAL A 1 105 ? -7.049 4.490 -6.897 1.00 72.44 105 VAL A O 1
ATOM 762 N N . GLU A 1 106 ? -5.645 5.948 -5.932 1.00 77.44 106 GLU A N 1
ATOM 763 C CA . GLU A 1 106 ? -5.275 6.657 -7.154 1.00 77.44 106 GLU A CA 1
ATOM 764 C C . GLU A 1 106 ? -3.769 6.573 -7.397 1.00 77.44 106 GLU A C 1
ATOM 766 O O . GLU A 1 106 ? -2.962 6.611 -6.465 1.00 77.44 106 GLU A O 1
ATOM 771 N N . ILE A 1 107 ? -3.361 6.494 -8.662 1.00 80.00 107 ILE A N 1
ATOM 772 C CA . ILE A 1 107 ? -1.953 6.653 -9.028 1.00 80.00 107 ILE A CA 1
ATOM 773 C C . ILE A 1 107 ? -1.750 8.114 -9.404 1.00 80.00 107 ILE A C 1
ATOM 775 O O . ILE A 1 107 ? -2.121 8.542 -10.492 1.00 80.00 107 ILE A O 1
ATOM 779 N N . LYS A 1 108 ? -1.165 8.878 -8.483 1.00 79.50 108 LYS A N 1
ATOM 780 C CA . LYS A 1 108 ? -0.966 10.325 -8.630 1.00 79.50 108 LYS A CA 1
ATOM 781 C C . LYS A 1 108 ? 0.111 10.658 -9.645 1.00 79.50 108 LYS A C 1
ATOM 783 O O . LYS A 1 108 ? 0.012 11.643 -10.365 1.00 79.50 108 LYS A O 1
ATOM 788 N N . GLU A 1 109 ? 1.179 9.870 -9.652 1.00 79.56 109 GLU A N 1
ATOM 789 C CA . GLU A 1 109 ? 2.347 10.156 -10.471 1.00 79.56 109 GLU A CA 1
ATOM 790 C C . GLU A 1 109 ? 3.116 8.876 -10.783 1.00 79.56 109 GLU A C 1
ATOM 792 O O . GLU A 1 109 ? 3.273 8.016 -9.916 1.00 79.56 109 GLU A O 1
ATOM 797 N N . ILE A 1 110 ? 3.639 8.773 -12.007 1.00 78.12 110 ILE A N 1
ATOM 798 C CA . ILE A 1 110 ? 4.589 7.734 -12.407 1.00 78.12 110 ILE A CA 1
ATOM 799 C C . ILE A 1 110 ? 5.766 8.409 -13.102 1.00 78.12 110 ILE A C 1
ATOM 801 O O . ILE A 1 110 ? 5.614 9.060 -14.134 1.00 78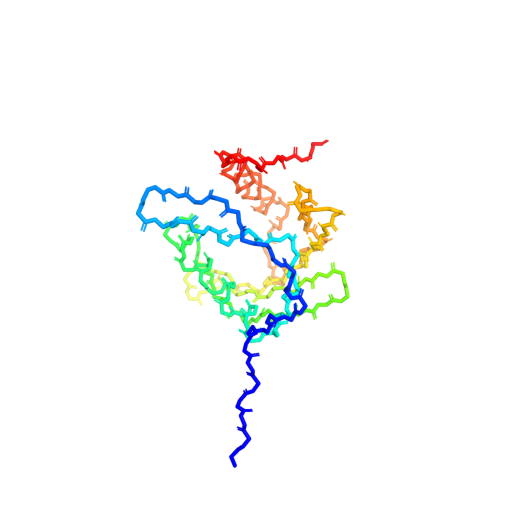.12 110 ILE A O 1
ATOM 805 N N . LYS A 1 111 ? 6.959 8.225 -12.546 1.00 77.50 111 LYS A N 1
ATOM 806 C CA . LYS A 1 111 ? 8.229 8.673 -13.114 1.00 77.50 111 LYS A CA 1
ATOM 807 C C . LYS A 1 111 ? 9.053 7.446 -13.466 1.00 77.50 111 LYS A C 1
ATOM 809 O O . LYS A 1 111 ? 9.335 6.644 -12.584 1.00 77.50 111 LYS A O 1
ATOM 814 N N . ALA A 1 112 ? 9.494 7.304 -14.711 1.00 70.12 112 ALA A N 1
ATOM 815 C CA . ALA A 1 112 ? 10.513 6.318 -15.066 1.00 70.12 112 ALA A CA 1
ATOM 816 C C . ALA A 1 112 ? 11.756 7.028 -15.603 1.00 70.12 112 ALA A C 1
ATOM 818 O O . ALA A 1 112 ? 11.671 7.897 -16.469 1.00 70.12 112 ALA A O 1
ATOM 819 N N . LEU A 1 113 ? 12.920 6.657 -15.077 1.00 61.97 113 LEU A N 1
ATOM 820 C CA . LEU A 1 113 ? 14.217 7.105 -15.566 1.00 61.97 113 LEU A CA 1
ATOM 821 C C . LEU A 1 113 ? 14.744 6.069 -16.564 1.00 61.97 113 LEU A C 1
ATOM 823 O O . LEU A 1 113 ? 15.064 4.940 -16.191 1.00 61.97 113 LEU A O 1
ATOM 827 N N . GLY A 1 114 ? 14.831 6.462 -17.838 1.00 57.62 114 GLY A N 1
ATOM 828 C CA . GLY A 1 114 ? 15.333 5.631 -18.937 1.00 57.62 114 GLY A CA 1
ATOM 829 C C . GLY A 1 114 ? 14.453 5.697 -20.189 1.00 57.62 114 GLY A C 1
ATOM 830 O O . GLY A 1 114 ? 13.387 6.300 -20.179 1.00 57.62 114 GLY A O 1
ATOM 831 N N . LYS A 1 115 ? 14.887 5.056 -21.285 1.00 56.00 115 LYS A N 1
ATOM 832 C CA . LYS A 1 115 ? 14.169 4.991 -22.580 1.00 56.00 115 LYS A CA 1
ATOM 833 C C . LYS A 1 115 ? 12.903 4.109 -22.549 1.00 56.00 115 LYS A C 1
ATOM 835 O O . LYS A 1 115 ? 12.555 3.519 -23.568 1.00 56.00 115 LYS A O 1
ATOM 840 N N . LEU A 1 116 ? 12.251 3.940 -21.400 1.00 58.12 116 LEU A N 1
ATOM 841 C CA . LEU A 1 116 ? 10.999 3.191 -21.341 1.00 58.12 116 LEU A CA 1
ATOM 842 C C . LEU A 1 116 ? 9.867 4.105 -21.819 1.00 58.12 116 LEU A C 1
ATOM 844 O O . LEU A 1 116 ? 9.654 5.148 -21.200 1.00 58.12 116 LEU A O 1
ATOM 848 N N . PRO A 1 117 ? 9.137 3.753 -22.892 1.00 61.00 117 PRO A N 1
ATOM 849 C CA . PRO A 1 117 ? 7.937 4.480 -23.277 1.00 61.00 117 PRO A CA 1
ATOM 850 C C . PRO A 1 117 ? 6.850 4.210 -22.230 1.00 61.00 117 PRO A C 1
ATOM 852 O O . PRO A 1 117 ? 6.102 3.238 -22.329 1.00 61.00 117 PRO A O 1
ATOM 855 N N . ILE A 1 118 ? 6.818 5.054 -21.192 1.00 61.38 118 ILE A N 1
ATOM 856 C CA . ILE A 1 118 ? 5.935 4.919 -20.026 1.00 61.38 118 ILE A CA 1
ATOM 857 C C . ILE A 1 118 ? 4.488 4.790 -20.492 1.00 61.38 118 ILE A C 1
ATOM 859 O O . ILE A 1 118 ? 3.834 3.821 -20.141 1.00 61.38 118 ILE A O 1
ATOM 863 N N . GLU A 1 119 ? 4.009 5.692 -21.345 1.00 62.38 119 GLU A N 1
ATOM 864 C CA . GLU A 1 119 ? 2.610 5.695 -21.793 1.00 62.38 119 GLU A CA 1
ATOM 865 C C . GLU A 1 119 ? 2.214 4.400 -22.520 1.00 62.38 119 GLU A C 1
ATOM 867 O O . GLU A 1 119 ? 1.159 3.830 -22.249 1.00 62.38 119 GLU A O 1
ATOM 872 N N . SER A 1 120 ? 3.085 3.877 -23.389 1.00 60.38 120 SER A N 1
ATOM 873 C CA . SER A 1 120 ? 2.795 2.683 -24.196 1.00 60.38 120 SER A CA 1
ATOM 874 C C . SER A 1 120 ? 2.899 1.364 -23.421 1.00 60.38 120 SER A C 1
ATOM 876 O O . SER A 1 120 ? 2.363 0.353 -23.870 1.00 60.38 120 SER A O 1
ATOM 878 N N . ILE A 1 121 ? 3.602 1.349 -22.285 1.00 61.03 121 ILE A N 1
ATOM 879 C CA . ILE A 1 121 ? 3.808 0.146 -21.461 1.00 61.03 121 ILE A CA 1
ATOM 880 C C . ILE A 1 121 ? 2.905 0.176 -20.230 1.00 61.03 121 ILE A C 1
ATOM 882 O O . ILE A 1 121 ? 2.255 -0.814 -19.905 1.00 61.03 121 ILE A O 1
ATOM 886 N N . VAL A 1 122 ? 2.859 1.311 -19.541 1.00 62.28 122 VAL A N 1
ATOM 887 C CA . VAL A 1 122 ? 2.212 1.445 -18.239 1.00 62.28 122 VAL A CA 1
ATOM 888 C C . VAL A 1 122 ? 0.698 1.496 -18.378 1.00 62.28 122 VAL A C 1
ATOM 890 O O . VAL A 1 122 ? 0.035 0.792 -17.627 1.00 62.28 122 VAL A O 1
ATOM 893 N N . GLY A 1 123 ? 0.149 2.216 -19.363 1.00 66.06 123 GLY A N 1
ATOM 894 C CA . GLY A 1 123 ? -1.303 2.287 -19.586 1.00 66.06 123 GLY A CA 1
ATOM 895 C C . GLY A 1 123 ? -1.953 0.904 -19.756 1.00 66.06 123 GLY A C 1
ATOM 896 O O . GLY A 1 123 ? -2.759 0.510 -18.917 1.00 66.06 123 GLY A O 1
ATOM 897 N N . PRO A 1 124 ? -1.536 0.092 -20.749 1.00 66.81 124 PRO A N 1
ATOM 898 C CA . PRO A 1 124 ? -2.115 -1.237 -20.969 1.00 66.81 124 PRO A CA 1
ATOM 899 C C . PRO A 1 124 ? -1.899 -2.230 -19.817 1.00 66.81 124 PRO A C 1
ATOM 901 O O . PRO A 1 124 ? -2.692 -3.157 -19.638 1.00 66.81 124 PRO A O 1
ATOM 904 N N . ILE A 1 125 ? -0.806 -2.088 -19.056 1.00 64.56 125 ILE A N 1
ATOM 905 C CA . ILE A 1 125 ? -0.540 -2.924 -17.877 1.00 64.56 125 ILE A CA 1
ATOM 906 C C . ILE A 1 125 ? -1.435 -2.502 -16.713 1.00 64.56 125 ILE A C 1
ATOM 908 O O . ILE A 1 125 ? -1.987 -3.376 -16.046 1.00 64.56 125 ILE A O 1
ATOM 912 N N . LEU A 1 126 ? -1.597 -1.196 -16.488 1.00 65.12 126 LEU A N 1
ATOM 913 C CA . LEU A 1 126 ? -2.484 -0.653 -15.466 1.00 65.12 126 LEU A CA 1
ATOM 914 C C . LEU A 1 126 ? -3.930 -1.021 -15.744 1.00 65.12 126 LEU A C 1
ATOM 916 O O . LEU A 1 126 ? -4.575 -1.537 -14.842 1.00 65.12 126 LEU A O 1
ATOM 920 N N . ASP A 1 127 ? -4.410 -0.865 -16.976 1.00 68.81 127 ASP A N 1
ATOM 921 C CA . ASP A 1 127 ? -5.771 -1.269 -17.330 1.00 68.81 127 ASP A CA 1
ATOM 922 C C . ASP A 1 127 ? -5.994 -2.758 -17.063 1.00 68.81 127 ASP A C 1
ATOM 924 O O . ASP A 1 127 ? -6.924 -3.121 -16.353 1.00 68.81 127 ASP A O 1
ATOM 928 N N . LYS A 1 128 ? -5.075 -3.631 -17.493 1.00 69.19 128 LYS A N 1
ATOM 929 C CA . LYS A 1 128 ? -5.171 -5.071 -17.195 1.00 69.19 128 LYS A CA 1
ATOM 930 C C . LYS A 1 128 ? -5.082 -5.396 -15.705 1.00 69.19 128 LYS A C 1
ATOM 932 O O . LYS A 1 128 ? -5.646 -6.401 -15.270 1.00 69.19 128 LYS A O 1
ATOM 937 N N . ALA A 1 129 ? -4.305 -4.638 -14.937 1.00 65.56 129 ALA A N 1
ATOM 938 C CA . ALA A 1 129 ? -4.187 -4.828 -13.497 1.00 65.56 129 ALA A CA 1
ATOM 939 C C . ALA A 1 129 ? -5.468 -4.379 -12.783 1.00 65.56 129 ALA A C 1
ATOM 941 O O . ALA A 1 129 ? -5.951 -5.103 -11.915 1.00 65.56 129 ALA A O 1
ATOM 942 N N . LEU A 1 130 ? -6.039 -3.247 -13.198 1.00 68.88 130 LEU A N 1
ATOM 943 C CA . LEU A 1 130 ? -7.299 -2.708 -12.696 1.00 68.88 130 LEU A CA 1
ATOM 944 C C . LEU A 1 130 ? -8.476 -3.613 -13.065 1.00 68.88 130 LEU A C 1
ATOM 946 O O . LEU A 1 130 ? -9.241 -3.964 -12.179 1.00 68.88 130 LEU A O 1
ATOM 950 N N . ASP A 1 131 ? -8.560 -4.102 -14.303 1.00 74.00 131 ASP A N 1
ATOM 951 C CA . ASP A 1 131 ? -9.601 -5.045 -14.742 1.00 74.00 131 ASP A CA 1
ATOM 952 C C . ASP A 1 131 ? -9.551 -6.370 -13.961 1.00 74.00 131 ASP A C 1
ATOM 954 O O . ASP A 1 131 ? -10.565 -7.013 -13.701 1.00 74.00 131 ASP A O 1
ATOM 958 N N . LYS A 1 132 ? -8.351 -6.806 -13.559 1.00 70.31 132 LYS A N 1
ATOM 959 C CA . LYS A 1 132 ? -8.197 -7.965 -12.668 1.00 70.31 132 LYS A CA 1
ATOM 960 C C . LYS A 1 132 ? -8.553 -7.640 -11.223 1.00 70.31 132 LYS A C 1
ATOM 962 O O . LYS A 1 132 ? -8.985 -8.539 -10.509 1.00 70.31 132 LYS A O 1
ATOM 967 N N . ALA A 1 133 ? -8.324 -6.408 -10.781 1.00 65.69 133 ALA A N 1
ATOM 968 C CA . ALA A 1 133 ? -8.670 -5.968 -9.438 1.00 65.69 133 ALA A CA 1
ATOM 969 C C . ALA A 1 133 ? -10.191 -5.826 -9.281 1.00 65.69 133 ALA A C 1
ATOM 971 O O . ALA A 1 133 ? -10.727 -6.303 -8.287 1.00 65.69 133 ALA A O 1
ATOM 972 N N . THR A 1 134 ? -10.896 -5.290 -10.282 1.00 72.06 134 THR A N 1
ATOM 973 C CA . THR A 1 134 ? -12.369 -5.182 -10.297 1.00 72.06 134 THR A CA 1
ATOM 974 C C . THR A 1 134 ? -13.087 -6.522 -10.438 1.00 72.06 134 THR A C 1
ATOM 976 O O . THR A 1 134 ? -14.286 -6.615 -10.196 1.00 72.06 134 THR A O 1
ATOM 979 N N . ALA A 1 135 ? -12.367 -7.595 -10.775 1.00 72.88 135 ALA A N 1
ATOM 980 C CA . ALA A 1 135 ? -12.901 -8.951 -10.688 1.00 72.88 135 ALA A CA 1
ATOM 981 C C . ALA A 1 135 ? -13.079 -9.435 -9.232 1.00 72.88 135 ALA A C 1
ATOM 983 O O . ALA A 1 135 ? -13.724 -10.463 -9.010 1.00 72.88 135 ALA A O 1
ATOM 984 N N . TYR A 1 136 ? -12.513 -8.733 -8.241 1.00 65.44 136 TYR A N 1
ATOM 985 C CA . TYR A 1 136 ? -12.729 -9.025 -6.826 1.00 65.44 136 TYR A CA 1
ATOM 986 C C . TYR A 1 136 ? -13.959 -8.267 -6.293 1.00 65.44 136 TYR A C 1
ATOM 988 O O . TYR A 1 136 ? -14.108 -7.077 -6.571 1.00 65.44 136 TYR A O 1
ATOM 996 N N . PRO A 1 137 ? -14.831 -8.920 -5.498 1.00 64.06 137 PRO A N 1
ATOM 997 C CA . PRO A 1 137 ? -16.004 -8.268 -4.920 1.00 64.06 137 PRO A CA 1
ATOM 998 C C . PRO A 1 137 ? -15.639 -7.017 -4.110 1.00 64.06 137 PRO A C 1
ATOM 1000 O O . PRO A 1 137 ? -14.748 -7.072 -3.264 1.00 64.06 137 PRO A O 1
ATOM 1003 N N . GLY A 1 138 ? -16.355 -5.913 -4.346 1.00 63.97 138 GLY A N 1
ATOM 1004 C CA . GLY A 1 138 ? -16.166 -4.645 -3.631 1.00 63.97 138 GLY A CA 1
ATOM 1005 C C . GLY A 1 138 ? -15.078 -3.724 -4.197 1.00 63.97 138 GLY A C 1
ATOM 1006 O O . GLY A 1 138 ? -14.780 -2.710 -3.575 1.00 63.97 138 GLY A O 1
ATOM 1007 N N . VAL A 1 139 ? -14.484 -4.051 -5.351 1.00 63.69 139 VAL A N 1
ATOM 1008 C CA . VAL A 1 139 ? -13.529 -3.181 -6.054 1.00 63.69 139 VAL A CA 1
ATOM 1009 C C . VAL A 1 139 ? -14.168 -2.658 -7.337 1.00 63.69 139 VAL A C 1
ATOM 1011 O O . VAL A 1 139 ? -14.465 -3.428 -8.248 1.00 63.69 139 VAL A O 1
ATOM 1014 N N . GLU A 1 140 ? -14.345 -1.343 -7.429 1.00 70.25 140 GLU A N 1
ATOM 1015 C CA . GLU A 1 140 ? -14.897 -0.670 -8.608 1.00 70.25 140 GLU A CA 1
ATOM 1016 C C . GLU A 1 140 ? -13.829 0.225 -9.255 1.00 70.25 140 GLU A C 1
ATOM 1018 O O . GLU A 1 140 ? -12.995 0.818 -8.569 1.00 70.25 140 GLU A O 1
ATOM 1023 N N . LYS A 1 141 ? -13.825 0.290 -10.592 1.00 67.38 141 LYS A N 1
ATOM 1024 C CA . LYS A 1 141 ? -12.988 1.222 -11.362 1.00 67.38 141 LYS A CA 1
ATOM 1025 C C . LYS A 1 141 ? -13.826 2.465 -11.633 1.00 67.38 141 LYS A C 1
ATOM 1027 O O . LYS A 1 141 ? -14.865 2.349 -12.277 1.00 67.38 141 LYS A O 1
ATOM 1032 N N . ASP A 1 142 ? -13.360 3.618 -11.167 1.00 65.81 142 ASP A N 1
ATOM 1033 C CA . ASP A 1 142 ? -13.905 4.907 -11.599 1.00 65.81 142 ASP A CA 1
ATOM 1034 C C . ASP A 1 142 ? -13.457 5.145 -13.053 1.00 65.81 142 ASP A C 1
ATOM 1036 O O . ASP A 1 142 ? -12.265 5.002 -13.360 1.00 65.81 142 ASP A O 1
ATOM 1040 N N . VAL A 1 143 ? -14.413 5.395 -13.956 1.00 54.88 143 VAL A N 1
ATOM 1041 C CA . VAL A 1 143 ? -14.195 5.541 -15.413 1.00 54.88 143 VAL A CA 1
ATOM 1042 C C . VAL A 1 143 ? -14.220 7.006 -15.813 1.00 54.88 143 VAL A C 1
ATOM 1044 O O . VAL A 1 143 ? -15.211 7.687 -15.469 1.00 54.88 143 VAL A O 1
#

Sequence (143 aa):
MTKSSADLRITNVTMDLEKGTEKVPLAPVVYTLTANMNDAALNKSVLAVLAMGKDKMPMEVDLEGAKFVPGGAEVTVNAGSGRFLRAKATAVIGITAVDAEKVTVEIKEIKALGKLPIESIVGPILDKALDKATAYPGVEKDV

Foldseek 3Di:
DDDPDDQKDKDDWDWDWDQDDPVDRTDIDTPDIDIDGFQVNVFVVVVVVCVVCVVVDPWDKAWPGKGDDVQFIKTWIWTAHPDPGTKIKIWTWGWDDPDPLDIDIDTPDIDIDDPDPCCVPVVVVVVVVLVVVVVDPSRDDDD

Secondary structure (DSSP, 8-state):
-PPPPPSEEEEEEEEEEEEEETTEEEEEEEEEEEEEE-HHHHHHHHHHHHHHHGGG-SSEEEEEEEEEETTEEEEEEEEEETTTEEEEEEEEEEEEESSSS-EEEEEEEEEEESS--HHHHHHHHHHHHHHHHTTSTT-----